Protein AF-A0A919JVT4-F1 (afdb_monomer_lite)

pLDDT: mean 90.14, std 8.86, range [55.22, 97.69]

Radius of gyration: 12.73 Å; chains: 1; bounding box: 36×24×33 Å

Secondary structure (DSSP, 8-state):
--HHHHHHHHHHHHHHHHHH--EEHHHHHHHHHHSTT---HHHHHHHHHHHHHHHHHTTSEEEEEE-TTT--EEE-PPPGGGGGSGGGGS--SSSPEEEEEE--

Organism: NCBI:txid1050105

Structure (mmCIF, N/CA/C/O backbone):
data_AF-A0A919JVT4-F1
#
_entry.id   AF-A0A919JVT4-F1
#
loop_
_atom_site.group_PDB
_atom_site.id
_atom_site.type_symbol
_atom_site.label_atom_id
_atom_site.label_alt_id
_atom_site.label_comp_id
_atom_site.label_asym_id
_atom_site.label_entity_id
_atom_site.label_seq_id
_atom_site.pdbx_PDB_ins_code
_atom_site.Cartn_x
_atom_site.Cartn_y
_atom_site.Cartn_z
_atom_site.occupancy
_atom_site.B_iso_or_equiv
_atom_site.auth_seq_id
_atom_site.auth_comp_id
_atom_site.auth_asym_id
_atom_site.auth_atom_id
_atom_site.pdbx_PDB_model_num
ATOM 1 N N . MET A 1 1 ? 19.772 0.206 -13.764 1.00 59.31 1 MET A N 1
ATOM 2 C CA . MET A 1 1 ? 19.051 0.117 -12.481 1.00 59.31 1 MET A CA 1
ATOM 3 C C . MET A 1 1 ? 18.398 -1.241 -12.427 1.00 59.31 1 MET A C 1
ATOM 5 O O . MET A 1 1 ? 17.877 -1.679 -13.445 1.00 59.31 1 MET A O 1
ATOM 9 N N . SER A 1 2 ? 18.558 -1.940 -11.311 1.00 72.69 2 SER A N 1
ATOM 10 C CA . SER A 1 2 ? 18.043 -3.296 -11.134 1.00 72.69 2 SER A CA 1
ATOM 11 C C . SER A 1 2 ? 16.639 -3.258 -10.527 1.00 72.69 2 SER A C 1
ATOM 13 O O . SER A 1 2 ? 16.291 -2.300 -9.842 1.00 72.69 2 SER A O 1
ATOM 15 N N . GLU A 1 3 ? 15.837 -4.299 -10.749 1.00 71.62 3 GLU A N 1
ATOM 16 C CA . GLU A 1 3 ? 14.522 -4.468 -10.104 1.00 71.62 3 GLU A CA 1
ATOM 17 C C . GLU A 1 3 ? 14.611 -4.368 -8.567 1.00 71.62 3 GLU A C 1
ATOM 19 O O . GLU A 1 3 ? 13.706 -3.845 -7.920 1.00 71.62 3 GLU A O 1
ATOM 24 N N . ASN A 1 4 ? 15.749 -4.766 -7.988 1.00 83.00 4 ASN A N 1
ATOM 25 C CA . ASN A 1 4 ? 16.019 -4.640 -6.556 1.00 83.00 4 ASN A CA 1
ATOM 26 C C . ASN A 1 4 ? 16.041 -3.179 -6.080 1.00 83.00 4 ASN A C 1
ATOM 28 O O . ASN A 1 4 ? 15.563 -2.895 -4.985 1.00 83.00 4 ASN A O 1
ATOM 32 N N . ASP A 1 5 ? 16.545 -2.249 -6.899 1.00 88.62 5 ASP A N 1
ATOM 33 C CA . ASP A 1 5 ? 16.588 -0.825 -6.542 1.00 88.62 5 ASP A CA 1
ATOM 34 C C . ASP A 1 5 ? 15.168 -0.242 -6.479 1.00 88.62 5 ASP A C 1
ATOM 36 O O . ASP A 1 5 ? 14.845 0.529 -5.575 1.00 88.62 5 ASP A O 1
ATOM 40 N N . ALA A 1 6 ? 14.306 -0.654 -7.416 1.00 90.94 6 ALA A N 1
ATOM 41 C CA . ALA A 1 6 ? 12.899 -0.265 -7.455 1.00 90.94 6 ALA A CA 1
ATOM 42 C C . ALA A 1 6 ? 12.132 -0.815 -6.247 1.00 90.94 6 ALA A C 1
ATOM 44 O O . ALA A 1 6 ? 11.370 -0.091 -5.609 1.00 90.94 6 ALA A O 1
ATOM 45 N N . GLU A 1 7 ? 12.357 -2.085 -5.902 1.00 93.38 7 GLU A N 1
ATOM 46 C CA . GLU A 1 7 ? 11.704 -2.716 -4.758 1.00 93.38 7 GLU A CA 1
ATOM 47 C C . GLU A 1 7 ? 12.123 -2.084 -3.428 1.00 93.38 7 GLU A C 1
ATOM 49 O O . GLU A 1 7 ? 11.267 -1.799 -2.587 1.00 93.38 7 GLU A O 1
ATOM 54 N N . SER A 1 8 ? 13.423 -1.839 -3.229 1.00 93.69 8 SER A N 1
ATOM 55 C CA . SER A 1 8 ? 13.926 -1.178 -2.022 1.00 93.69 8 SER A CA 1
ATOM 56 C C . SER A 1 8 ? 13.383 0.241 -1.890 1.00 93.69 8 SER A C 1
ATOM 58 O O . SER A 1 8 ? 12.916 0.612 -0.814 1.00 93.69 8 SER A O 1
ATOM 60 N N . TRP A 1 9 ? 13.384 1.010 -2.982 1.00 94.44 9 TRP A N 1
ATOM 61 C CA . TRP A 1 9 ? 12.811 2.352 -2.991 1.00 94.44 9 TRP A CA 1
ATOM 62 C C . TRP A 1 9 ? 11.319 2.331 -2.648 1.00 94.44 9 TRP A C 1
ATOM 64 O O . TRP A 1 9 ? 10.888 3.051 -1.750 1.00 94.44 9 TRP A O 1
ATOM 74 N N . LEU A 1 10 ? 10.538 1.463 -3.298 1.00 95.44 10 LEU A N 1
ATOM 75 C CA . LEU A 1 10 ? 9.094 1.391 -3.079 1.00 95.44 10 LEU A CA 1
ATOM 76 C C . LEU A 1 10 ? 8.744 0.907 -1.670 1.00 95.44 10 LEU A C 1
ATOM 78 O O . LEU A 1 10 ? 7.783 1.385 -1.072 1.00 95.44 10 LEU A O 1
ATOM 82 N N . THR A 1 11 ? 9.538 -0.017 -1.125 1.00 95.75 11 THR A N 1
ATOM 83 C CA . THR A 1 11 ? 9.396 -0.468 0.264 1.00 95.75 11 THR A CA 1
ATOM 84 C C . THR A 1 11 ? 9.580 0.697 1.229 1.00 95.75 11 THR A C 1
ATOM 86 O O . THR A 1 11 ? 8.741 0.873 2.109 1.00 95.75 11 THR A O 1
ATOM 89 N N . GLN A 1 12 ? 10.623 1.512 1.034 1.00 95.69 12 GLN A N 1
ATOM 90 C CA . GLN A 1 12 ? 10.853 2.697 1.859 1.00 95.69 12 GLN A CA 1
ATOM 91 C C . GLN A 1 12 ? 9.705 3.701 1.720 1.00 95.69 12 GLN A C 1
ATOM 93 O O . GLN A 1 12 ? 9.159 4.129 2.726 1.00 95.69 12 GLN A O 1
ATOM 98 N N . GLN A 1 13 ? 9.269 4.012 0.495 1.00 95.75 13 GLN A N 1
ATOM 99 C CA . GLN A 1 13 ? 8.151 4.939 0.279 1.00 95.75 13 GLN A CA 1
ATOM 100 C C . GLN A 1 13 ? 6.858 4.473 0.950 1.00 95.75 13 GLN A C 1
ATOM 102 O O . GLN A 1 13 ? 6.176 5.264 1.592 1.00 95.75 13 GLN A O 1
ATOM 107 N N . ALA A 1 14 ? 6.527 3.185 0.851 1.00 96.69 14 ALA A N 1
ATOM 108 C CA . ALA A 1 14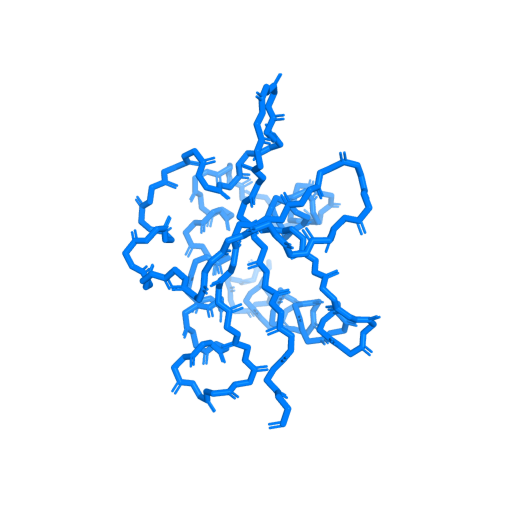 ? 5.340 2.650 1.507 1.00 96.69 14 ALA A CA 1
ATOM 109 C C . ALA A 1 14 ? 5.445 2.714 3.042 1.00 96.69 14 ALA A C 1
ATOM 111 O O . ALA A 1 14 ? 4.436 2.912 3.713 1.00 96.69 14 ALA A O 1
ATOM 112 N N . GLN A 1 15 ? 6.647 2.568 3.608 1.00 95.75 15 GLN A N 1
ATOM 113 C CA . GLN A 1 15 ? 6.880 2.766 5.041 1.00 95.75 15 GLN A CA 1
ATOM 114 C C . GLN A 1 15 ? 6.739 4.236 5.438 1.00 95.75 15 GLN A C 1
ATOM 116 O O . GLN A 1 15 ? 6.021 4.523 6.390 1.00 95.75 15 GLN A O 1
ATOM 121 N N . ASP A 1 16 ? 7.340 5.152 4.677 1.00 96.12 16 ASP A N 1
ATOM 122 C CA . ASP A 1 16 ? 7.259 6.594 4.929 1.00 96.12 16 ASP A CA 1
ATOM 123 C C . ASP A 1 16 ? 5.804 7.091 4.890 1.00 96.12 16 ASP A C 1
ATOM 125 O O . ASP A 1 16 ? 5.411 7.938 5.692 1.00 96.12 16 ASP A O 1
ATOM 129 N N . LEU A 1 17 ? 4.988 6.566 3.968 1.00 95.62 17 LEU A N 1
ATOM 130 C CA . LEU A 1 17 ? 3.559 6.878 3.886 1.00 95.62 17 LEU A CA 1
ATOM 131 C C . LEU A 1 17 ? 2.784 6.305 5.082 1.00 95.62 17 LEU A C 1
ATOM 133 O O . LEU A 1 17 ? 1.989 7.026 5.678 1.00 95.62 17 LEU A O 1
ATOM 137 N N . LEU A 1 18 ? 3.054 5.057 5.492 1.00 95.31 18 LEU A N 1
ATOM 138 C CA . LEU A 1 18 ? 2.438 4.472 6.695 1.00 95.31 18 LEU A CA 1
ATOM 139 C C . LEU A 1 18 ? 2.763 5.262 7.966 1.00 95.31 18 LEU A C 1
ATOM 141 O O . LEU A 1 18 ? 1.904 5.408 8.831 1.00 95.31 18 LEU A O 1
ATOM 145 N N . GLU A 1 19 ? 3.989 5.767 8.098 1.00 95.38 19 GLU A N 1
ATOM 146 C CA . GLU A 1 19 ? 4.389 6.596 9.241 1.00 95.38 19 GLU A CA 1
ATOM 147 C C . GLU A 1 19 ? 3.640 7.937 9.280 1.00 95.38 19 GLU A C 1
ATOM 149 O O . GLU A 1 19 ? 3.431 8.498 10.357 1.00 95.38 19 GLU A O 1
ATOM 154 N N . GLN A 1 20 ? 3.199 8.436 8.122 1.00 94.69 20 GLN A N 1
ATOM 155 C CA . GLN A 1 20 ? 2.383 9.647 8.001 1.00 94.69 20 GLN A CA 1
ATOM 156 C C . GLN A 1 20 ? 0.886 9.380 8.210 1.00 94.69 20 GLN A C 1
ATOM 158 O O . GLN A 1 20 ? 0.158 10.292 8.606 1.00 94.69 20 GLN A O 1
ATOM 163 N N . GLY A 1 21 ? 0.426 8.145 7.985 1.00 95.31 21 GLY A N 1
ATOM 164 C CA . GLY A 1 21 ? -0.936 7.709 8.270 1.00 95.31 21 GLY A CA 1
ATOM 165 C C . GLY A 1 21 ? -1.520 6.795 7.195 1.00 95.31 21 GLY A C 1
ATOM 166 O O . GLY A 1 21 ? -0.829 5.991 6.573 1.00 95.31 21 GLY A O 1
ATOM 167 N N . THR A 1 22 ? -2.837 6.892 7.016 1.00 96.31 22 THR A N 1
ATOM 168 C CA . THR A 1 22 ? -3.554 6.186 5.950 1.00 96.31 22 THR A CA 1
ATOM 169 C C . THR A 1 22 ? -3.163 6.753 4.589 1.00 96.31 22 THR A C 1
ATOM 171 O O . THR A 1 22 ? -3.111 7.970 4.437 1.00 96.31 22 THR A O 1
ATOM 174 N N . PHE A 1 23 ? -2.959 5.888 3.595 1.00 95.50 23 PHE A N 1
ATOM 175 C CA . PHE A 1 23 ? -2.708 6.296 2.207 1.00 95.50 23 PHE A CA 1
ATOM 176 C C . PHE A 1 23 ? -3.371 5.340 1.207 1.00 95.50 23 PHE A C 1
ATOM 178 O O . PHE A 1 23 ? -3.649 4.178 1.523 1.00 95.50 23 PHE A O 1
ATOM 185 N N . GLY A 1 24 ? -3.645 5.823 -0.004 1.00 95.19 24 GLY A N 1
ATOM 186 C CA . GLY A 1 24 ? -4.249 5.045 -1.086 1.00 95.19 24 GLY A CA 1
ATOM 187 C C . GLY A 1 24 ? -3.229 4.196 -1.851 1.00 95.19 24 GLY A C 1
ATOM 188 O O . GLY A 1 24 ? -2.120 4.640 -2.134 1.00 95.19 24 GLY A O 1
ATOM 189 N N . LEU A 1 25 ? -3.604 2.987 -2.282 1.00 94.81 25 LEU A N 1
ATOM 190 C CA . LEU A 1 25 ? -2.708 2.120 -3.070 1.00 94.81 25 LEU A CA 1
ATOM 191 C C . LEU A 1 25 ? -2.236 2.771 -4.381 1.00 94.81 25 LEU A C 1
ATOM 193 O O . LEU A 1 25 ? -1.122 2.512 -4.841 1.00 94.81 25 LEU A O 1
ATOM 197 N N . TYR A 1 26 ? -3.071 3.629 -4.969 1.00 91.56 26 TYR A N 1
ATOM 198 C CA . TYR A 1 26 ? -2.756 4.357 -6.197 1.00 91.56 26 TYR A CA 1
ATOM 199 C C . TYR A 1 26 ? -1.537 5.291 -6.031 1.00 91.56 26 TYR A C 1
ATOM 201 O O . TYR A 1 26 ? -0.811 5.512 -7.001 1.00 91.56 26 TYR A O 1
ATOM 209 N N . GLU A 1 27 ? -1.259 5.788 -4.817 1.00 93.06 27 GLU A N 1
ATOM 210 C CA . GLU A 1 27 ? -0.128 6.685 -4.537 1.00 93.06 27 GLU A CA 1
ATOM 211 C C . GLU A 1 27 ? 1.216 5.995 -4.800 1.00 93.06 27 GLU A C 1
ATOM 213 O O . GLU A 1 27 ? 2.143 6.610 -5.326 1.00 93.06 27 GLU A O 1
ATOM 218 N N . LEU A 1 28 ? 1.304 4.687 -4.532 1.00 93.50 28 LEU A N 1
ATOM 219 C CA . LEU A 1 28 ? 2.493 3.883 -4.827 1.00 93.50 28 LEU A CA 1
ATOM 220 C C . LEU A 1 28 ? 2.722 3.751 -6.333 1.00 93.50 28 LEU A C 1
ATOM 222 O O . LEU A 1 28 ? 3.848 3.890 -6.810 1.00 93.50 28 LEU A O 1
ATOM 226 N N . VAL A 1 29 ? 1.653 3.516 -7.098 1.00 90.50 29 VAL A N 1
ATOM 227 C CA . VAL A 1 29 ? 1.728 3.425 -8.564 1.00 90.50 29 VAL A CA 1
ATOM 228 C C . VAL A 1 29 ? 2.122 4.775 -9.153 1.00 90.50 29 VAL A C 1
ATOM 230 O O . VAL A 1 29 ? 2.975 4.846 -10.039 1.00 90.50 29 VAL A O 1
ATOM 233 N N . TRP A 1 30 ? 1.548 5.860 -8.635 1.00 88.94 30 TRP A N 1
ATOM 234 C CA . TRP A 1 30 ? 1.883 7.209 -9.066 1.00 88.94 30 TRP A CA 1
ATOM 235 C C . TRP A 1 30 ? 3.341 7.572 -8.759 1.00 88.94 30 TRP A C 1
ATOM 237 O O . TRP A 1 30 ? 4.046 8.055 -9.648 1.00 88.94 30 TRP A O 1
ATOM 247 N N . GLY A 1 31 ? 3.834 7.243 -7.560 1.00 87.81 31 GLY A N 1
ATOM 248 C CA . GLY A 1 31 ? 5.242 7.408 -7.196 1.00 87.81 31 GLY A CA 1
ATOM 249 C C . GLY A 1 31 ? 6.184 6.646 -8.133 1.00 87.81 31 GLY A C 1
ATOM 250 O O . GLY A 1 31 ? 7.186 7.197 -8.589 1.00 87.81 31 GLY A O 1
ATOM 251 N N . MET A 1 32 ? 5.826 5.414 -8.506 1.00 88.00 32 MET A N 1
ATOM 252 C CA . MET A 1 32 ? 6.609 4.602 -9.443 1.00 88.00 32 MET A CA 1
ATOM 253 C C . MET A 1 32 ? 6.652 5.179 -10.863 1.00 88.00 32 MET A C 1
ATOM 255 O O . MET A 1 32 ? 7.693 5.087 -11.511 1.00 88.00 32 MET A O 1
ATOM 259 N N . ARG A 1 33 ? 5.572 5.813 -11.343 1.00 83.81 33 ARG A N 1
ATOM 260 C CA . ARG A 1 33 ? 5.559 6.510 -12.646 1.00 83.81 33 ARG A CA 1
ATOM 261 C C . ARG A 1 33 ? 6.489 7.724 -12.669 1.00 83.81 33 ARG A C 1
ATOM 263 O O . ARG A 1 33 ? 7.074 8.028 -13.706 1.00 83.81 33 ARG A O 1
ATOM 270 N N . GLY A 1 34 ? 6.603 8.428 -11.543 1.00 76.81 34 GLY A N 1
ATOM 271 C CA . GLY A 1 34 ? 7.518 9.561 -11.388 1.00 76.81 34 GLY A CA 1
ATOM 272 C C . GLY A 1 34 ? 8.985 9.152 -11.245 1.00 76.81 34 GLY A C 1
ATOM 273 O O . GLY A 1 34 ? 9.879 9.970 -11.458 1.00 76.81 34 GLY A O 1
ATOM 274 N N . ALA A 1 35 ? 9.249 7.893 -10.900 1.00 79.06 35 ALA A N 1
ATOM 275 C CA . ALA A 1 35 ? 10.590 7.394 -10.662 1.00 79.06 35 ALA A CA 1
ATOM 276 C C . ALA A 1 35 ? 11.258 6.851 -11.942 1.00 79.06 35 ALA A C 1
ATOM 278 O O . ALA A 1 35 ? 10.630 6.251 -12.814 1.00 79.06 35 ALA A O 1
ATOM 279 N N . HIS A 1 36 ? 12.580 7.017 -12.056 1.00 74.75 36 HIS A N 1
ATOM 280 C CA . HIS A 1 36 ? 13.369 6.643 -13.241 1.00 74.75 36 HIS A CA 1
AT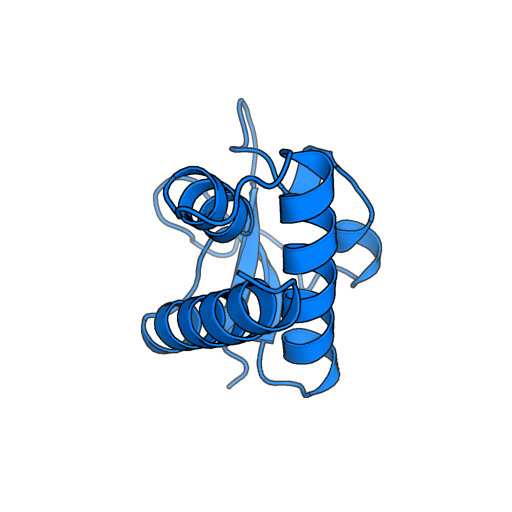OM 281 C C . HIS A 1 36 ? 13.629 5.125 -13.383 1.00 74.75 36 HIS A C 1
ATOM 283 O O . HIS A 1 36 ? 14.693 4.722 -13.850 1.00 74.75 36 HIS A O 1
ATOM 289 N N . PHE A 1 37 ? 12.691 4.262 -12.982 1.00 84.69 37 PHE A N 1
ATOM 290 C CA . PHE A 1 37 ? 12.860 2.803 -13.058 1.00 84.69 37 PHE A CA 1
ATOM 291 C C . PHE A 1 37 ? 12.491 2.208 -14.423 1.00 84.69 37 PHE A C 1
ATOM 293 O O . PHE A 1 37 ? 12.894 1.086 -14.713 1.00 84.69 37 PHE A O 1
ATOM 300 N N . GLY A 1 38 ? 11.774 2.952 -15.273 1.00 83.06 38 GLY A N 1
ATOM 301 C CA . GLY A 1 38 ? 11.404 2.497 -16.619 1.00 83.06 38 GLY A CA 1
ATOM 302 C C . GLY A 1 38 ? 10.405 1.336 -16.636 1.00 83.06 38 GLY A C 1
ATOM 303 O O . GLY A 1 38 ? 10.376 0.587 -17.607 1.00 83.06 38 GLY A O 1
ATOM 304 N N . LEU A 1 39 ? 9.618 1.180 -15.567 1.00 86.62 39 LEU A N 1
ATOM 305 C CA . LEU A 1 39 ? 8.587 0.151 -15.463 1.00 86.62 39 LEU A CA 1
ATOM 306 C C . LEU A 1 39 ? 7.312 0.573 -16.194 1.00 86.62 39 LEU A C 1
ATOM 308 O O . LEU A 1 39 ? 6.921 1.741 -16.183 1.00 86.62 39 LEU A O 1
ATOM 312 N N . THR A 1 40 ? 6.632 -0.404 -16.778 1.00 88.88 40 THR A N 1
ATOM 313 C CA . THR A 1 40 ? 5.242 -0.266 -17.209 1.00 88.88 40 THR A CA 1
ATOM 314 C C . THR A 1 40 ? 4.306 -0.194 -16.000 1.00 88.88 40 THR A C 1
ATOM 316 O O . THR A 1 40 ? 4.644 -0.640 -14.903 1.00 88.88 40 THR A O 1
ATOM 319 N N . ASP A 1 41 ? 3.085 0.303 -16.202 1.00 86.25 41 ASP A N 1
ATOM 320 C CA . ASP A 1 41 ? 2.067 0.343 -15.143 1.00 86.25 41 ASP A CA 1
ATOM 321 C C . ASP A 1 41 ? 1.789 -1.046 -14.547 1.00 86.25 41 ASP A C 1
ATOM 323 O O . ASP A 1 41 ? 1.647 -1.186 -13.335 1.00 86.25 41 ASP A O 1
ATOM 327 N N . ALA A 1 42 ? 1.759 -2.088 -15.382 1.00 88.81 42 ALA A N 1
ATOM 328 C CA . ALA A 1 42 ? 1.535 -3.458 -14.929 1.00 88.81 42 ALA A CA 1
ATOM 329 C C . ALA A 1 42 ? 2.679 -3.966 -14.034 1.00 88.81 42 ALA A C 1
ATOM 331 O O . ALA A 1 42 ? 2.426 -4.604 -13.013 1.00 88.81 42 ALA A O 1
ATOM 332 N N . GLU A 1 43 ? 3.930 -3.659 -14.385 1.00 91.19 43 GLU A N 1
ATOM 333 C CA . GLU A 1 43 ? 5.102 -4.011 -13.575 1.00 91.19 43 GLU A CA 1
ATOM 334 C C . GLU A 1 43 ? 5.139 -3.221 -12.264 1.00 91.19 43 GLU A C 1
ATOM 336 O O . GLU A 1 43 ? 5.418 -3.797 -11.213 1.00 91.19 43 GLU A O 1
ATOM 341 N N . ALA A 1 44 ? 4.803 -1.928 -12.302 1.00 90.38 44 ALA A N 1
ATOM 342 C CA . ALA A 1 44 ? 4.708 -1.088 -11.113 1.00 90.38 44 ALA A CA 1
ATOM 343 C C . ALA A 1 44 ? 3.624 -1.591 -10.148 1.00 90.38 44 ALA A C 1
ATOM 345 O O . ALA A 1 44 ? 3.891 -1.731 -8.956 1.00 90.38 44 ALA A O 1
ATOM 346 N N . ILE A 1 45 ? 2.436 -1.935 -10.658 1.00 92.81 45 ILE A N 1
ATOM 347 C CA . ILE A 1 45 ? 1.347 -2.531 -9.870 1.00 92.81 45 ILE A CA 1
ATOM 348 C C . ILE A 1 45 ? 1.779 -3.876 -9.284 1.00 92.81 45 ILE A C 1
ATOM 350 O O . ILE A 1 45 ? 1.580 -4.121 -8.096 1.00 92.81 45 ILE A O 1
ATOM 354 N N . ALA A 1 46 ? 2.408 -4.744 -10.080 1.00 92.56 46 ALA A N 1
ATOM 355 C CA . ALA A 1 46 ? 2.879 -6.039 -9.598 1.00 92.56 46 ALA A CA 1
ATOM 356 C C . ALA A 1 46 ? 3.929 -5.887 -8.484 1.00 92.56 46 ALA A C 1
ATOM 358 O O . ALA A 1 46 ? 3.883 -6.609 -7.487 1.00 92.56 46 ALA A O 1
ATOM 359 N N . LEU A 1 47 ? 4.864 -4.945 -8.628 1.00 93.56 47 LEU A N 1
ATOM 360 C CA . LEU A 1 47 ? 5.868 -4.647 -7.611 1.00 93.56 47 LEU A CA 1
ATOM 361 C C . LEU A 1 47 ? 5.230 -4.062 -6.342 1.00 93.56 47 LEU A C 1
ATOM 363 O O . LEU A 1 47 ? 5.508 -4.540 -5.240 1.00 93.56 47 LEU A O 1
ATOM 367 N N . ALA A 1 48 ? 4.331 -3.087 -6.492 1.00 94.94 48 ALA A N 1
ATOM 368 C CA . ALA A 1 48 ? 3.593 -2.489 -5.385 1.00 94.94 48 ALA A CA 1
ATOM 369 C C . ALA A 1 48 ? 2.761 -3.533 -4.635 1.00 94.94 48 ALA A C 1
ATOM 371 O O . ALA A 1 48 ? 2.804 -3.579 -3.408 1.00 94.94 48 ALA A O 1
ATOM 372 N N . GLY A 1 49 ? 2.095 -4.444 -5.347 1.00 95.56 49 GLY A N 1
ATOM 373 C CA . GLY A 1 49 ? 1.347 -5.552 -4.756 1.00 95.56 49 GLY A CA 1
ATOM 374 C C . GLY A 1 49 ? 2.216 -6.465 -3.897 1.00 95.56 49 GLY A C 1
ATOM 375 O O . GLY A 1 49 ? 1.812 -6.828 -2.792 1.00 95.56 49 GLY A O 1
ATOM 376 N N . ARG A 1 50 ? 3.443 -6.778 -4.341 1.00 95.25 50 ARG A N 1
ATOM 377 C CA . ARG A 1 50 ? 4.401 -7.555 -3.533 1.00 95.25 50 ARG A CA 1
ATOM 378 C C . ARG A 1 50 ? 4.810 -6.816 -2.262 1.00 95.25 50 ARG A C 1
ATOM 380 O O . ARG A 1 50 ? 4.840 -7.435 -1.200 1.00 95.25 50 ARG A O 1
ATOM 387 N N . VAL A 1 51 ? 5.130 -5.526 -2.362 1.00 96.06 51 VAL A N 1
ATOM 388 C CA . VAL A 1 51 ? 5.517 -4.701 -1.206 1.00 96.06 51 VAL A CA 1
ATOM 389 C C . VAL A 1 51 ? 4.361 -4.616 -0.212 1.00 96.06 51 VAL A C 1
ATOM 391 O O . VAL A 1 51 ? 4.523 -4.977 0.950 1.00 96.06 51 VAL A O 1
ATOM 394 N N . VAL A 1 52 ? 3.173 -4.235 -0.679 1.00 97.00 52 VAL A N 1
ATOM 395 C CA . VAL A 1 52 ? 1.966 -4.091 0.142 1.00 97.00 52 VAL A CA 1
ATOM 396 C C . VAL A 1 52 ? 1.590 -5.402 0.825 1.00 97.00 52 VAL A C 1
ATOM 398 O O . VAL A 1 52 ? 1.335 -5.407 2.028 1.00 97.00 52 VAL A O 1
ATOM 401 N N . ARG A 1 53 ? 1.628 -6.531 0.108 1.00 96.44 53 ARG A N 1
ATOM 402 C CA . ARG A 1 53 ? 1.340 -7.840 0.707 1.00 96.44 53 ARG A CA 1
ATOM 403 C C . ARG A 1 53 ? 2.310 -8.162 1.847 1.00 96.44 53 ARG A C 1
ATOM 405 O O . ARG A 1 53 ? 1.855 -8.562 2.909 1.00 96.44 53 ARG A O 1
ATOM 412 N N . ARG A 1 54 ? 3.612 -7.871 1.708 1.00 96.00 54 ARG A N 1
ATOM 413 C CA . ARG A 1 54 ? 4.575 -8.032 2.819 1.00 96.00 54 ARG A CA 1
ATOM 414 C C . ARG A 1 54 ? 4.262 -7.136 4.017 1.00 96.00 54 ARG A C 1
ATOM 416 O O . ARG A 1 54 ? 4.471 -7.569 5.148 1.00 96.00 54 ARG A O 1
ATOM 423 N N . LEU A 1 55 ? 3.804 -5.901 3.793 1.00 95.94 55 LEU A N 1
ATOM 424 C CA . LEU A 1 55 ? 3.414 -4.980 4.871 1.00 95.94 55 LEU A CA 1
ATOM 425 C C . LEU A 1 55 ? 2.206 -5.508 5.653 1.00 95.94 55 LEU A C 1
ATOM 427 O O . LEU A 1 55 ? 2.182 -5.411 6.880 1.00 95.94 55 LEU A O 1
ATOM 431 N N . VAL A 1 56 ? 1.238 -6.090 4.950 1.00 96.25 56 VAL A N 1
ATOM 432 C CA . VAL A 1 56 ? 0.041 -6.683 5.553 1.00 96.25 56 VAL A CA 1
ATOM 433 C C . VAL A 1 56 ? 0.375 -7.993 6.268 1.00 96.25 56 VAL A C 1
ATOM 435 O O . VAL A 1 56 ? 0.020 -8.160 7.431 1.00 96.25 56 VAL A O 1
ATOM 438 N N . ASP A 1 57 ? 1.135 -8.887 5.630 1.00 95.62 57 ASP A N 1
ATOM 439 C CA . ASP A 1 57 ? 1.503 -10.195 6.190 1.00 95.62 57 ASP A CA 1
ATOM 440 C C . ASP A 1 57 ? 2.349 -10.070 7.468 1.00 95.62 57 ASP A C 1
ATOM 442 O O . ASP A 1 57 ? 2.223 -10.883 8.384 1.00 95.62 57 ASP A O 1
ATOM 446 N N . ARG A 1 58 ? 3.197 -9.034 7.565 1.00 95.31 58 ARG A N 1
ATOM 447 C CA . ARG A 1 58 ? 3.981 -8.740 8.781 1.00 95.31 58 ARG A CA 1
ATOM 448 C C . ARG A 1 58 ? 3.180 -8.011 9.867 1.00 95.31 58 ARG A C 1
ATOM 450 O O . ARG A 1 58 ? 3.747 -7.689 10.907 1.00 95.31 58 ARG A O 1
ATOM 457 N N . GLY A 1 59 ? 1.908 -7.701 9.611 1.00 95.31 59 GLY A N 1
ATOM 458 C CA . GLY A 1 59 ? 1.039 -6.968 10.527 1.00 95.31 59 GLY A CA 1
ATOM 459 C C . GLY A 1 59 ? 1.394 -5.490 10.692 1.00 95.31 59 GLY A C 1
ATOM 460 O O . GLY A 1 59 ? 1.028 -4.910 11.701 1.00 95.31 59 GLY A O 1
ATOM 461 N N . ALA A 1 60 ? 2.113 -4.873 9.745 1.00 95.88 60 ALA A N 1
ATOM 462 C CA . ALA A 1 60 ? 2.429 -3.439 9.813 1.00 95.88 60 ALA A CA 1
ATOM 463 C C . ALA A 1 60 ? 1.297 -2.552 9.274 1.00 95.88 60 ALA A C 1
ATOM 465 O O . ALA A 1 60 ? 1.253 -1.360 9.566 1.00 95.88 60 ALA A O 1
ATOM 466 N N . ALA A 1 61 ? 0.407 -3.119 8.462 1.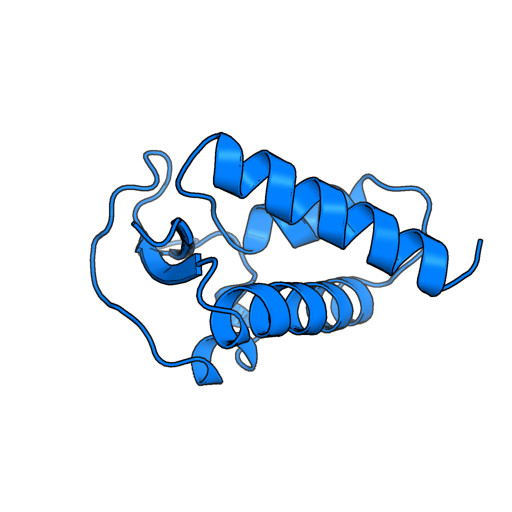00 97.25 61 ALA A N 1
ATOM 467 C CA . ALA A 1 61 ? -0.724 -2.411 7.890 1.00 97.25 61 ALA A CA 1
ATOM 468 C C . ALA A 1 61 ? -1.911 -3.349 7.674 1.00 97.25 61 ALA A C 1
ATOM 470 O O . ALA A 1 61 ? -1.768 -4.570 7.602 1.00 97.25 61 ALA A O 1
ATOM 471 N N . GLN A 1 62 ? -3.084 -2.757 7.516 1.00 97.69 62 GLN A N 1
ATOM 472 C CA . GLN A 1 62 ? -4.322 -3.430 7.155 1.00 97.69 62 GLN A CA 1
ATOM 473 C C . GLN A 1 62 ? -4.944 -2.733 5.943 1.00 97.69 62 GLN A C 1
ATOM 475 O O . GLN A 1 62 ? -4.741 -1.539 5.729 1.00 97.69 62 GLN A O 1
ATOM 480 N N . ILE A 1 63 ? -5.693 -3.480 5.134 1.00 97.25 63 ILE A N 1
ATOM 481 C CA . ILE A 1 63 ? -6.296 -2.966 3.901 1.00 97.25 63 ILE A CA 1
ATOM 482 C C . ILE A 1 63 ? -7.717 -2.503 4.208 1.00 97.25 63 ILE A C 1
ATOM 484 O O . ILE A 1 63 ? -8.483 -3.262 4.795 1.00 97.25 63 ILE A O 1
ATOM 488 N N . PHE A 1 64 ? -8.089 -1.298 3.792 1.00 97.06 64 PHE A N 1
ATOM 489 C CA . PHE A 1 64 ? -9.431 -0.745 3.984 1.00 97.06 64 PHE A CA 1
ATOM 490 C C . PHE A 1 64 ? -9.938 -0.073 2.710 1.00 97.06 64 PHE A C 1
ATOM 492 O O . PHE A 1 64 ? -9.161 0.330 1.843 1.00 97.06 64 PHE A O 1
ATOM 499 N N . ALA A 1 65 ? -11.255 0.064 2.611 1.00 94.88 65 ALA A N 1
ATOM 500 C CA . ALA A 1 65 ? -11.880 1.014 1.708 1.00 94.88 65 ALA A CA 1
ATOM 501 C C . ALA A 1 65 ? -11.820 2.403 2.359 1.00 94.88 65 ALA A C 1
ATOM 503 O O . ALA A 1 65 ? -12.260 2.564 3.500 1.00 94.88 65 ALA A O 1
ATOM 504 N N . VAL A 1 66 ? -11.292 3.399 1.651 1.00 94.62 66 VAL A N 1
ATOM 505 C CA . VAL A 1 66 ? -11.098 4.759 2.168 1.00 94.62 66 VAL A CA 1
ATOM 506 C C . VAL A 1 66 ? -11.688 5.815 1.238 1.00 94.62 66 VAL A C 1
ATOM 508 O O . VAL A 1 66 ? -11.850 5.597 0.033 1.00 94.62 66 VAL A O 1
ATOM 511 N N . SER A 1 67 ? -12.056 6.962 1.803 1.00 91.94 67 SER A N 1
ATOM 512 C CA . SER A 1 67 ? -12.613 8.086 1.056 1.00 91.94 67 SER A CA 1
ATOM 513 C C . SER A 1 67 ? -11.535 8.815 0.253 1.00 91.94 67 SER A C 1
ATOM 515 O O . SER A 1 67 ? -10.369 8.868 0.636 1.00 91.94 67 SER A O 1
ATOM 517 N N . TRP A 1 68 ? -11.933 9.435 -0.855 1.00 86.06 68 TRP A N 1
ATOM 518 C CA . TRP A 1 68 ? -11.118 10.431 -1.548 1.00 86.06 68 TRP A CA 1
ATOM 519 C C . TRP A 1 68 ? -11.734 11.823 -1.340 1.00 86.06 68 TRP A C 1
ATOM 521 O O . TRP A 1 68 ? -12.956 11.941 -1.473 1.00 86.06 68 TRP A O 1
ATOM 531 N N . PRO A 1 69 ? -10.959 12.887 -1.051 1.00 86.94 69 PRO A N 1
ATOM 532 C CA . PRO A 1 69 ? -9.508 12.931 -0.839 1.00 86.94 69 PRO A CA 1
ATOM 533 C C . PRO A 1 69 ? -9.057 12.796 0.621 1.00 86.94 69 PRO A C 1
ATOM 535 O O . PRO A 1 69 ? -7.869 12.886 0.901 1.00 86.94 69 PRO A O 1
ATOM 538 N N . ALA A 1 70 ? -9.989 12.625 1.559 1.00 89.81 70 ALA A N 1
ATOM 539 C CA . ALA A 1 70 ? -9.684 12.683 2.988 1.00 89.81 70 ALA A CA 1
ATOM 540 C C . ALA A 1 70 ? -9.045 11.402 3.556 1.00 89.81 70 ALA A C 1
ATOM 542 O O . ALA A 1 70 ? -8.527 11.445 4.668 1.00 89.81 70 ALA A O 1
ATOM 543 N N . LEU A 1 71 ? -9.077 10.283 2.817 1.00 92.38 71 LEU A N 1
ATOM 544 C CA . LEU A 1 71 ? -8.527 8.984 3.229 1.00 92.38 71 LEU A CA 1
ATOM 545 C C . LEU A 1 71 ? -9.141 8.453 4.535 1.00 92.38 71 LEU A C 1
ATOM 547 O O . LEU A 1 71 ? -8.524 7.695 5.283 1.00 92.38 71 LEU A O 1
ATOM 551 N N . GLU A 1 72 ? -10.392 8.829 4.800 1.00 94.62 72 GLU A N 1
ATOM 552 C CA . GLU A 1 72 ? -11.149 8.329 5.944 1.00 94.62 72 GLU A CA 1
ATOM 553 C C . GLU A 1 72 ? -11.588 6.892 5.684 1.00 94.62 72 GLU A C 1
ATOM 555 O O . GLU A 1 72 ? -12.044 6.568 4.587 1.00 94.62 72 GLU A O 1
ATOM 560 N N . VAL A 1 73 ? -11.491 6.031 6.695 1.00 95.31 73 VAL A N 1
ATOM 561 C CA . VAL A 1 73 ? -11.943 4.641 6.586 1.00 95.31 73 VAL A CA 1
ATOM 562 C C . VAL A 1 73 ? -13.458 4.603 6.403 1.00 95.31 73 VAL A C 1
ATOM 564 O O . VAL A 1 73 ? -14.208 5.091 7.246 1.00 95.31 73 VAL A O 1
ATOM 567 N N . ILE A 1 74 ? -13.896 3.992 5.304 1.00 94.88 74 ILE A N 1
ATOM 568 C CA . ILE A 1 74 ? -15.309 3.778 4.978 1.00 94.88 74 ILE A CA 1
ATOM 569 C C . ILE A 1 74 ? -15.729 2.353 5.344 1.00 94.88 74 ILE A C 1
ATOM 571 O O . ILE A 1 74 ? -16.810 2.163 5.896 1.00 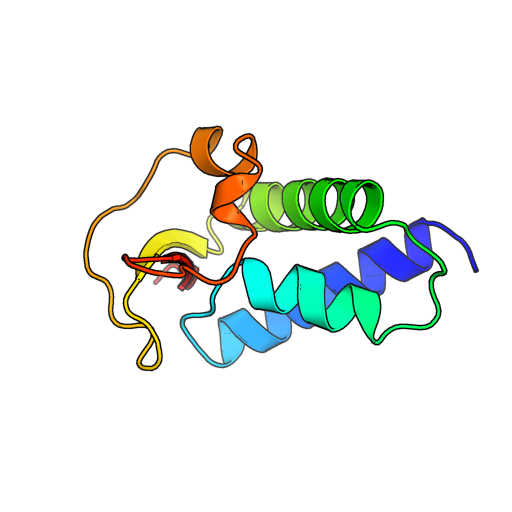94.88 74 ILE A O 1
ATOM 575 N N . ASP A 1 75 ? -14.896 1.356 5.029 1.00 95.12 75 ASP A N 1
ATOM 576 C CA . ASP A 1 75 ? -15.200 -0.062 5.257 1.00 95.12 75 ASP A CA 1
ATOM 577 C C . ASP A 1 75 ? -13.922 -0.912 5.365 1.00 95.12 75 ASP A C 1
ATOM 579 O O . ASP A 1 75 ? -12.860 -0.524 4.871 1.00 95.12 75 ASP A O 1
ATOM 583 N N . GLY A 1 76 ? -14.023 -2.084 5.992 1.00 93.00 76 GLY A N 1
ATOM 584 C CA . GLY A 1 76 ? -12.937 -3.051 6.156 1.00 93.00 76 GLY A CA 1
ATOM 585 C C . GLY A 1 76 ? -12.727 -3.533 7.603 1.00 93.00 76 GLY A C 1
ATOM 586 O O . GLY A 1 76 ? -13.521 -3.216 8.491 1.00 93.00 76 GLY A O 1
ATOM 587 N N . PRO A 1 77 ? -11.656 -4.310 7.864 1.00 95.38 77 PRO A N 1
ATOM 588 C CA . PRO A 1 77 ? -10.556 -4.612 6.946 1.00 95.38 77 PRO A CA 1
ATOM 589 C C . PRO A 1 77 ? -10.973 -5.509 5.770 1.00 95.38 77 PRO A C 1
ATOM 591 O O . PRO A 1 77 ? -11.765 -6.438 5.916 1.00 95.38 77 PRO A O 1
ATOM 594 N N . LEU A 1 78 ? -10.416 -5.227 4.595 1.00 95.62 78 LEU A N 1
ATOM 595 C CA . LEU A 1 78 ? -10.612 -5.974 3.357 1.00 95.62 78 LEU A CA 1
ATOM 596 C C . LEU A 1 78 ? -9.623 -7.151 3.258 1.00 95.62 78 LEU A C 1
ATOM 598 O O . LEU A 1 78 ? -8.500 -7.066 3.764 1.00 95.62 78 LEU A O 1
ATOM 602 N N . PRO A 1 79 ? -9.994 -8.256 2.584 1.00 94.94 79 PRO A N 1
ATOM 603 C CA . PRO A 1 79 ? -9.094 -9.389 2.394 1.00 94.94 79 PRO A CA 1
ATOM 604 C C . PRO A 1 79 ? -7.948 -9.043 1.434 1.00 94.94 79 PRO A C 1
ATOM 606 O O . PRO A 1 79 ? -8.145 -8.325 0.460 1.00 94.94 79 PRO A O 1
ATOM 609 N N . ALA A 1 80 ? -6.772 -9.655 1.615 1.00 92.81 80 ALA A N 1
ATOM 610 C CA . ALA A 1 80 ? -5.600 -9.442 0.749 1.00 92.81 80 ALA A CA 1
ATOM 611 C C . ALA A 1 80 ? -5.816 -9.786 -0.740 1.00 92.81 80 ALA A C 1
ATOM 613 O O . ALA A 1 80 ? -5.010 -9.382 -1.581 1.00 92.81 80 ALA A O 1
ATOM 614 N N . ALA A 1 81 ? -6.897 -10.503 -1.068 1.00 93.56 81 ALA A N 1
ATOM 615 C CA . ALA A 1 81 ? -7.319 -10.783 -2.439 1.00 93.56 81 ALA A CA 1
ATOM 616 C C . ALA A 1 81 ? -7.650 -9.507 -3.234 1.00 93.56 81 ALA A C 1
ATOM 618 O O . ALA A 1 81 ? -7.501 -9.500 -4.451 1.00 93.56 81 ALA A O 1
ATOM 619 N N . VAL A 1 82 ? -8.019 -8.402 -2.569 1.00 93.94 82 VAL A N 1
ATOM 620 C CA . VAL A 1 82 ? -8.278 -7.131 -3.268 1.00 93.94 82 VAL A CA 1
ATOM 621 C C . VAL A 1 82 ? -7.027 -6.572 -3.950 1.00 93.94 82 VAL A C 1
ATOM 623 O O . VAL A 1 82 ? -7.148 -5.821 -4.912 1.00 93.94 82 VAL A O 1
ATOM 626 N N . LEU A 1 83 ? -5.823 -6.953 -3.502 1.00 93.19 83 LEU A N 1
ATOM 627 C CA . LEU A 1 83 ? -4.557 -6.544 -4.128 1.00 93.19 83 LEU A CA 1
ATOM 628 C C . LEU A 1 83 ? -4.360 -7.166 -5.516 1.00 93.19 83 LEU A C 1
ATOM 630 O O . LEU A 1 83 ? -3.599 -6.629 -6.319 1.00 93.19 83 LEU A O 1
ATOM 634 N N . ASP 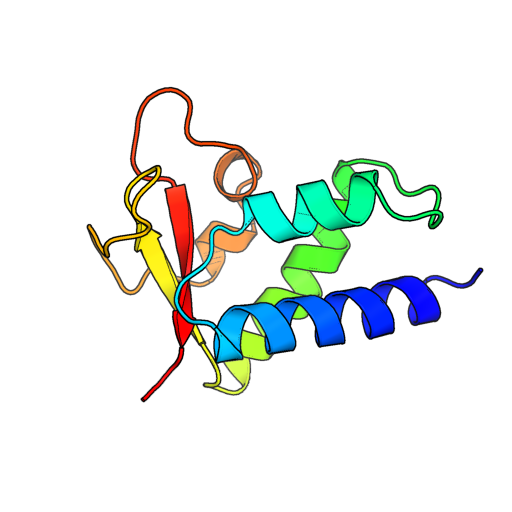A 1 84 ? -5.047 -8.275 -5.795 1.00 92.56 84 ASP A N 1
ATOM 635 C CA . ASP A 1 84 ? -4.977 -8.989 -7.070 1.00 92.56 84 ASP A CA 1
ATOM 636 C C . ASP A 1 84 ? -5.930 -8.374 -8.122 1.00 92.56 84 ASP A C 1
ATOM 638 O O . ASP A 1 84 ? -5.895 -8.743 -9.296 1.00 92.56 84 ASP A O 1
ATOM 642 N N . GLU A 1 85 ? -6.774 -7.412 -7.726 1.00 90.88 85 GLU A N 1
ATOM 643 C CA . GLU A 1 85 ? -7.728 -6.732 -8.603 1.00 90.88 85 GLU A CA 1
ATOM 644 C C . GLU A 1 85 ? -7.114 -5.439 -9.177 1.00 90.88 85 GLU A C 1
ATOM 646 O O . GLU A 1 85 ? -6.840 -4.507 -8.419 1.00 90.88 85 GLU A O 1
ATOM 651 N N . PRO A 1 86 ? -6.952 -5.296 -10.510 1.00 86.56 86 PRO A N 1
ATOM 652 C CA . PRO A 1 86 ? -6.327 -4.107 -11.104 1.00 86.56 86 PRO A CA 1
ATOM 653 C C . PRO A 1 86 ? -6.991 -2.777 -10.717 1.00 86.56 86 PRO A C 1
ATOM 655 O O . PRO A 1 86 ? -6.308 -1.774 -10.536 1.00 86.56 86 PRO A O 1
ATOM 658 N N . LYS A 1 87 ? -8.317 -2.77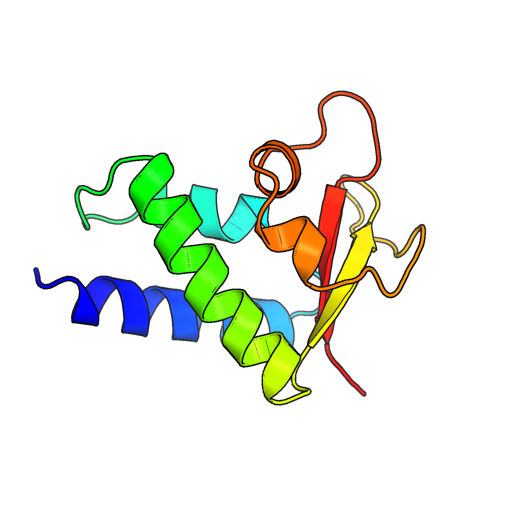1 -10.529 1.00 87.88 87 LYS A N 1
ATOM 659 C CA . LYS A 1 87 ? -9.085 -1.581 -10.113 1.00 87.88 87 LYS A CA 1
ATOM 660 C C . LYS A 1 87 ? -8.761 -1.091 -8.694 1.00 87.88 87 LYS A C 1
ATOM 662 O O . LYS A 1 87 ? -9.069 0.047 -8.366 1.00 87.88 87 LYS A O 1
ATOM 667 N N . SER A 1 88 ? -8.155 -1.923 -7.846 1.00 91.31 88 SER A N 1
ATOM 668 C CA . SER A 1 88 ? -7.742 -1.523 -6.494 1.00 91.31 88 SER A CA 1
ATOM 669 C C . SER A 1 88 ? -6.563 -0.547 -6.508 1.00 91.31 88 SER A C 1
ATOM 671 O O . SER A 1 88 ? -6.282 0.092 -5.500 1.00 91.31 88 SER A O 1
ATOM 673 N N . TRP A 1 89 ? -5.882 -0.433 -7.651 1.00 91.69 89 TRP A N 1
ATOM 674 C CA . TRP A 1 89 ? -4.680 0.374 -7.847 1.00 91.69 89 TRP A CA 1
ATOM 675 C C . TRP A 1 89 ? -4.934 1.680 -8.611 1.00 91.69 89 TRP A C 1
ATOM 677 O O . TRP A 1 89 ? -3.994 2.423 -8.886 1.00 91.69 89 TRP A O 1
ATOM 687 N N . SER A 1 90 ? -6.184 1.957 -8.982 1.00 84.50 90 SER A N 1
ATOM 688 C CA . SER A 1 90 ? -6.588 3.183 -9.675 1.00 84.50 90 SER A CA 1
ATOM 689 C C . SER A 1 90 ? -7.212 4.197 -8.722 1.00 84.50 90 SER A C 1
ATOM 691 O O . SER A 1 90 ? -7.837 3.822 -7.730 1.00 84.50 90 SER A O 1
ATOM 693 N N . GLU A 1 91 ? -7.100 5.482 -9.066 1.00 72.44 91 GLU A N 1
ATOM 694 C CA . GLU A 1 91 ? -7.903 6.534 -8.441 1.00 72.44 91 GLU A CA 1
ATOM 695 C C . GLU A 1 91 ? -9.392 6.204 -8.633 1.00 72.44 91 GLU A C 1
ATOM 697 O O . GLU A 1 91 ? -9.845 5.892 -9.736 1.00 72.44 91 GLU A O 1
ATOM 702 N N . GLY A 1 92 ? -10.151 6.181 -7.537 1.00 62.41 92 GLY A N 1
ATOM 703 C CA . GLY A 1 92 ? -11.557 5.791 -7.546 1.00 62.41 92 GLY A CA 1
ATOM 704 C C . GLY A 1 92 ? -12.412 6.835 -8.257 1.00 62.41 92 GLY A C 1
ATOM 705 O O . GLY A 1 92 ? -12.885 7.772 -7.625 1.00 62.41 92 GLY A O 1
ATOM 706 N N . GLU A 1 93 ? -12.660 6.670 -9.558 1.00 55.22 93 GLU A N 1
ATOM 707 C CA . GLU A 1 93 ? -13.398 7.667 -10.353 1.00 55.22 93 GLU A CA 1
ATOM 708 C C . GLU A 1 93 ? -14.876 7.848 -9.937 1.00 55.22 93 GLU A C 1
ATOM 710 O O . GLU A 1 93 ? -15.535 8.759 -10.431 1.00 55.22 93 GLU A O 1
ATOM 715 N N . SER A 1 94 ? -15.435 7.042 -9.020 1.00 56.09 94 SER A N 1
ATOM 716 C CA . SER A 1 94 ? -16.810 7.224 -8.495 1.00 56.09 94 SER A CA 1
ATOM 717 C C . SER A 1 94 ? -17.100 6.517 -7.155 1.00 56.09 94 SER A C 1
ATOM 719 O O . SER A 1 94 ? -18.262 6.264 -6.834 1.00 56.09 94 SER A O 1
ATOM 721 N N . GLY A 1 95 ? -16.089 6.154 -6.361 1.00 71.94 95 GLY A N 1
ATOM 722 C CA . GLY A 1 95 ? -16.304 5.364 -5.143 1.00 71.94 95 GLY A CA 1
ATOM 723 C C . GLY A 1 95 ? -15.100 5.322 -4.202 1.00 71.94 95 GLY A C 1
ATOM 724 O O . GLY A 1 95 ? -14.066 5.911 -4.519 1.00 71.94 95 GLY A O 1
ATOM 725 N N . PRO A 1 96 ? -15.233 4.647 -3.043 1.00 84.00 96 PRO A N 1
ATOM 726 C CA . PRO A 1 96 ? -14.124 4.449 -2.120 1.00 84.00 96 PRO A CA 1
ATOM 727 C C . PRO A 1 96 ? -12.947 3.777 -2.827 1.00 84.00 96 PRO A C 1
ATOM 729 O O . PRO A 1 96 ? -13.130 2.844 -3.612 1.00 84.00 96 PRO A O 1
ATOM 732 N N . MET A 1 97 ? -11.744 4.248 -2.530 1.00 92.69 97 MET A N 1
ATOM 733 C CA . MET A 1 97 ? -10.509 3.640 -3.012 1.00 92.69 97 MET A CA 1
ATOM 734 C C . MET A 1 97 ? -10.002 2.594 -2.024 1.00 92.69 97 MET A C 1
ATOM 736 O O . MET A 1 97 ? -10.437 2.550 -0.874 1.00 92.69 97 MET A O 1
ATOM 740 N N . VAL A 1 98 ? -9.049 1.772 -2.453 1.00 95.19 98 VAL A N 1
ATOM 741 C CA . VAL A 1 98 ? -8.344 0.869 -1.542 1.00 95.19 98 VAL A CA 1
ATOM 742 C C . VAL A 1 98 ? -7.144 1.603 -0.954 1.00 95.19 98 VAL A C 1
ATOM 744 O O . VAL A 1 98 ? -6.337 2.176 -1.687 1.00 95.19 98 VAL A O 1
ATOM 747 N N . GLY A 1 99 ? -7.031 1.577 0.370 1.00 95.75 99 GLY A N 1
ATOM 748 C CA . GLY A 1 99 ? -5.929 2.178 1.108 1.00 95.75 99 GLY A CA 1
ATOM 749 C C . GLY A 1 99 ? -5.325 1.231 2.135 1.00 95.75 99 GLY A C 1
ATOM 750 O O . GLY A 1 99 ? -5.921 0.214 2.508 1.00 95.75 99 GLY A O 1
ATOM 751 N N . LEU A 1 100 ? -4.125 1.579 2.586 1.00 97.12 100 LEU A N 1
ATOM 752 C CA . LEU A 1 100 ? -3.471 0.955 3.725 1.00 97.12 100 LEU A CA 1
ATOM 753 C C . LEU A 1 100 ? -3.613 1.842 4.954 1.00 97.12 100 LEU A C 1
ATOM 755 O O . LEU A 1 100 ? -3.328 3.035 4.905 1.00 97.12 100 LEU A O 1
ATOM 759 N N . VAL A 1 101 ? -4.023 1.226 6.057 1.00 97.25 101 VAL A N 1
ATOM 760 C CA . VAL A 1 101 ? -4.122 1.846 7.379 1.00 97.25 101 VAL A CA 1
ATOM 761 C C . VAL A 1 101 ? -3.041 1.229 8.273 1.00 97.25 101 VAL A C 1
ATOM 763 O O . VAL A 1 101 ? -2.933 -0.004 8.298 1.00 97.25 101 VAL A O 1
ATOM 766 N N . PRO A 1 102 ? -2.239 2.032 8.996 1.00 96.25 102 PRO A N 1
ATOM 767 C CA . PRO A 1 102 ? -1.251 1.519 9.943 1.00 96.25 102 PRO A CA 1
ATOM 768 C C . PRO A 1 102 ? -1.894 0.612 10.995 1.00 96.25 102 PRO A C 1
ATOM 770 O O . PRO A 1 102 ? -2.948 0.935 11.544 1.00 96.25 102 PRO A O 1
ATOM 773 N N . ALA A 1 103 ? -1.263 -0.527 11.278 1.00 90.44 103 ALA A N 1
ATOM 774 C CA . ALA A 1 103 ? -1.680 -1.366 12.396 1.00 90.44 103 ALA A CA 1
ATOM 775 C C . ALA A 1 103 ? -1.272 -0.700 13.723 1.00 90.44 103 ALA A C 1
ATOM 777 O O . ALA A 1 103 ? -0.156 -0.189 13.833 1.00 90.44 103 ALA A O 1
ATOM 778 N N . ALA A 1 104 ? -2.187 -0.679 14.697 1.00 75.31 104 ALA A N 1
ATOM 779 C CA . ALA A 1 104 ? -1.953 -0.138 16.040 1.00 75.31 104 ALA A CA 1
ATOM 780 C C . ALA A 1 104 ? -1.059 -1.041 16.904 1.00 75.31 104 ALA A C 1
ATOM 782 O O . ALA A 1 104 ? -1.130 -2.281 16.737 1.00 75.31 104 ALA A O 1
#

Sequence (104 aa):
MSENDAESWLTQQAQDLLEQGTFGLYELVWGMRGAHFGLTDAEAIALAGRVVRRLVDRGAAQIFAVSWPALEVIDGPLPAAVLDEPKSWSEGESGPMVGLVPAA

Foldseek 3Di:
DDPVVLLVVLLVVVVVVQVVWKDALLVQLVVSVVDPPPDDSVRSLVSSLVSVVVCVVVQQKFKAFADPPVRHGDDDSDDSVCSVPPQLNDDDPDGTHIIIGGGD